Protein AF-A0A6A8H5T2-F1 (afdb_monomer_lite)

Sequence (83 aa):
MATFYYPIWWGIAAWPVNNFVKGNDFSGKTVIPFCTSASSGLGQSGDLLADMVGTGNWQDGKRFSSGASSSKVESWVNGLDLK

Foldseek 3Di:
DDEEEAEDDPQAGDPVVLCVLCVDAQAPHEYAYEYEYADHFNHCRQVVSCVSNVHHRYDYYYYDYPPDDPVNVVVVVVPPPDD

InterPro domains:
  IPR008254 Flavodoxin/nitric oxide synthase [PF12682] (6-78)
  IPR029039 Flavoprotein-like superfamily [G3DSA:3.40.50.360] (3-83)
  IPR029039 Flavoprotein-like superfamily [SSF52218] (5-45)

Secondary structure (DSSP, 8-state):
-EEEEEEEETTEE-THHHHHHHTS--TT-EEEEEEE-SS---TTHHHHHHHHH--SEE---EEEPTT--HHHHHHHHHHS---

Structure (mmCIF, N/CA/C/O backbone):
data_AF-A0A6A8H5T2-F1
#
_entry.id   AF-A0A6A8H5T2-F1
#
loop_
_atom_site.group_PDB
_atom_site.id
_atom_site.type_symbol
_atom_site.label_atom_id
_atom_site.label_alt_id
_atom_site.label_comp_id
_atom_site.label_asym_id
_atom_site.label_entity_id
_atom_site.label_seq_id
_atom_site.pdbx_PDB_ins_code
_atom_site.Cartn_x
_atom_site.Cartn_y
_atom_site.Cartn_z
_atom_site.occupancy
_atom_site.B_iso_or_equiv
_atom_site.auth_seq_id
_atom_site.auth_comp_id
_atom_site.auth_asym_id
_atom_site.auth_atom_id
_atom_site.pdbx_PDB_model_num
ATOM 1 N N . MET A 1 1 ? -6.179 8.754 9.194 1.00 66.69 1 MET A N 1
ATOM 2 C CA . MET A 1 1 ? -5.727 8.262 7.876 1.00 66.69 1 MET A CA 1
ATOM 3 C C . MET A 1 1 ? -4.358 7.619 8.025 1.00 66.69 1 MET A C 1
ATOM 5 O O . MET A 1 1 ? -3.560 8.149 8.788 1.00 66.69 1 MET A O 1
ATOM 9 N N . ALA A 1 2 ? -4.095 6.506 7.338 1.00 75.62 2 ALA A N 1
ATOM 10 C CA . ALA A 1 2 ? -2.765 5.902 7.265 1.00 75.62 2 ALA A CA 1
ATOM 11 C C . ALA A 1 2 ? -2.433 5.552 5.805 1.00 75.62 2 ALA A C 1
ATOM 13 O O . ALA A 1 2 ? -3.100 4.716 5.197 1.00 75.62 2 ALA A O 1
ATOM 14 N N . THR A 1 3 ? -1.417 6.196 5.233 1.00 78.19 3 THR A N 1
ATOM 15 C CA . THR A 1 3 ? -0.794 5.750 3.981 1.00 78.19 3 THR A CA 1
ATOM 16 C C . THR A 1 3 ? 0.428 4.913 4.331 1.00 78.19 3 THR A C 1
ATOM 18 O O . THR A 1 3 ? 1.201 5.265 5.222 1.00 78.19 3 THR A O 1
ATOM 21 N N . PHE A 1 4 ? 0.586 3.768 3.672 1.00 82.88 4 PHE A N 1
ATOM 22 C CA . PHE A 1 4 ? 1.636 2.809 4.006 1.00 82.88 4 PHE A CA 1
ATOM 23 C C . PHE A 1 4 ? 2.321 2.279 2.747 1.00 82.88 4 PHE A C 1
ATOM 25 O O . PHE A 1 4 ? 1.662 1.929 1.766 1.00 82.88 4 PHE A O 1
ATOM 32 N N . TYR A 1 5 ? 3.653 2.230 2.804 1.00 89.75 5 TYR A N 1
ATOM 33 C CA . TYR A 1 5 ? 4.520 1.795 1.718 1.00 89.75 5 TYR A CA 1
ATOM 34 C C . TYR A 1 5 ? 5.025 0.370 1.924 1.00 89.75 5 TYR A C 1
ATOM 36 O O . TYR A 1 5 ? 5.473 0.020 3.015 1.00 89.75 5 TYR A O 1
ATOM 44 N N . TYR A 1 6 ? 5.088 -0.401 0.841 1.00 93.00 6 TYR A N 1
ATOM 45 C CA . TYR A 1 6 ? 5.828 -1.658 0.810 1.00 93.00 6 TYR A CA 1
ATOM 46 C C . TYR A 1 6 ? 6.331 -2.023 -0.592 1.00 93.00 6 TYR A C 1
ATOM 48 O O . TYR A 1 6 ? 5.726 -1.637 -1.592 1.00 93.00 6 TYR A O 1
ATOM 56 N N . PRO A 1 7 ? 7.421 -2.798 -0.710 1.00 92.19 7 PRO A N 1
ATOM 57 C CA . PRO A 1 7 ? 7.800 -3.397 -1.981 1.00 92.19 7 PRO A CA 1
ATOM 58 C C . PRO A 1 7 ? 6.923 -4.615 -2.304 1.00 92.19 7 PRO A C 1
ATOM 60 O O . PRO A 1 7 ? 6.446 -5.318 -1.408 1.00 92.19 7 PRO A O 1
ATOM 63 N N . ILE A 1 8 ? 6.760 -4.894 -3.598 1.00 92.50 8 ILE A N 1
ATOM 64 C CA . ILE A 1 8 ? 6.150 -6.141 -4.075 1.00 92.50 8 ILE A CA 1
ATOM 65 C C . ILE A 1 8 ? 7.217 -7.223 -4.216 1.00 92.50 8 ILE A C 1
ATOM 67 O O . ILE A 1 8 ? 8.152 -7.064 -5.003 1.00 92.50 8 ILE A O 1
ATOM 71 N N . TRP A 1 9 ? 7.039 -8.344 -3.518 1.00 92.62 9 TRP A N 1
ATOM 72 C CA . TRP A 1 9 ? 7.824 -9.569 -3.676 1.00 92.62 9 TRP A CA 1
ATOM 73 C C . TRP A 1 9 ? 6.908 -10.695 -4.144 1.00 92.62 9 TRP A C 1
ATOM 75 O O . TRP A 1 9 ? 5.871 -10.951 -3.539 1.00 92.62 9 TRP A O 1
ATOM 85 N N . TRP A 1 10 ? 7.281 -11.355 -5.242 1.00 90.50 10 TRP A N 1
ATOM 86 C CA . TRP A 1 10 ? 6.525 -12.486 -5.798 1.00 90.50 10 TRP A CA 1
ATOM 87 C C . TRP A 1 10 ? 5.031 -12.196 -6.046 1.00 90.50 10 TRP A C 1
ATOM 89 O O . TRP A 1 10 ? 4.190 -13.076 -5.920 1.00 90.50 10 TRP A O 1
ATOM 99 N N . GLY A 1 11 ? 4.694 -10.953 -6.413 1.00 89.81 11 GLY A N 1
ATOM 100 C CA . GLY A 1 11 ? 3.323 -10.546 -6.749 1.00 89.81 11 GLY A CA 1
ATOM 101 C C . GLY A 1 11 ? 2.456 -10.102 -5.567 1.00 89.81 11 GLY A C 1
ATOM 102 O O . GLY A 1 11 ? 1.320 -9.697 -5.794 1.00 89.81 11 GLY A O 1
ATOM 103 N N . ILE A 1 12 ? 2.985 -10.118 -4.338 1.00 93.25 12 ILE A N 1
ATOM 104 C CA . ILE A 1 12 ? 2.288 -9.669 -3.123 1.00 93.25 12 ILE A CA 1
ATOM 105 C C . ILE A 1 12 ? 3.176 -8.749 -2.271 1.00 93.25 12 ILE A C 1
ATOM 107 O O . ILE A 1 12 ? 4.338 -8.507 -2.602 1.00 93.25 12 ILE A O 1
ATOM 111 N N . ALA A 1 13 ? 2.638 -8.214 -1.172 1.00 94.31 13 ALA A N 1
ATOM 112 C CA . ALA A 1 13 ? 3.419 -7.420 -0.227 1.00 94.31 13 ALA A CA 1
ATOM 113 C C . ALA A 1 13 ? 4.570 -8.253 0.363 1.00 94.31 13 ALA A C 1
ATOM 115 O O . ALA A 1 13 ? 4.390 -9.420 0.717 1.00 94.31 13 ALA A O 1
ATOM 116 N N . ALA A 1 14 ? 5.759 -7.657 0.474 1.00 93.94 14 ALA A N 1
ATOM 117 C CA . ALA A 1 14 ? 6.908 -8.331 1.069 1.00 93.94 14 ALA A CA 1
ATOM 118 C C . ALA A 1 14 ? 6.608 -8.790 2.505 1.00 93.94 14 ALA A C 1
ATOM 120 O O . ALA A 1 14 ? 6.147 -8.009 3.331 1.00 93.94 14 ALA A O 1
ATOM 121 N N . TRP A 1 15 ? 6.930 -10.043 2.830 1.00 94.19 15 TRP A N 1
ATOM 122 C CA . TRP A 1 15 ? 6.535 -10.671 4.097 1.00 94.19 15 TRP A CA 1
ATOM 123 C C . TRP A 1 15 ? 6.912 -9.925 5.390 1.00 94.19 15 TRP A C 1
ATOM 125 O O . TRP A 1 15 ? 6.134 -10.026 6.339 1.00 94.19 15 TRP A O 1
ATOM 135 N N . PRO A 1 16 ? 8.016 -9.148 5.485 1.00 92.94 16 PRO A N 1
ATOM 136 C CA . PRO A 1 16 ? 8.282 -8.332 6.675 1.00 92.94 16 PRO A CA 1
ATOM 137 C C . PRO A 1 16 ? 7.155 -7.346 7.028 1.00 92.94 16 PRO A C 1
ATOM 139 O O . PRO A 1 16 ? 6.972 -7.008 8.197 1.00 92.94 16 PRO A O 1
ATOM 142 N N . VAL A 1 17 ? 6.358 -6.933 6.039 1.00 93.88 17 VAL A N 1
ATOM 143 C CA . VAL A 1 17 ? 5.181 -6.070 6.207 1.00 93.88 17 VAL A CA 1
ATOM 144 C C . VAL A 1 17 ? 4.109 -6.726 7.073 1.00 93.88 17 VAL A C 1
ATOM 146 O O . VAL A 1 17 ? 3.408 -6.030 7.803 1.00 93.88 17 VAL A O 1
ATOM 149 N N . ASN A 1 18 ? 4.003 -8.057 7.046 1.00 94.44 18 ASN A N 1
ATOM 150 C CA . ASN A 1 18 ? 2.974 -8.794 7.779 1.00 94.44 18 ASN A CA 1
ATOM 151 C C . ASN A 1 18 ? 3.037 -8.498 9.282 1.00 94.44 18 ASN A C 1
ATOM 153 O O . ASN A 1 18 ? 2.010 -8.306 9.927 1.00 94.44 18 ASN A O 1
ATOM 157 N N . ASN A 1 19 ? 4.247 -8.423 9.842 1.00 93.06 19 ASN A N 1
ATOM 158 C CA . ASN A 1 19 ? 4.433 -8.113 11.259 1.00 93.06 19 ASN A CA 1
ATOM 159 C C . ASN A 1 19 ? 4.063 -6.661 11.574 1.00 93.06 19 ASN A C 1
ATOM 161 O O . ASN A 1 19 ? 3.477 -6.398 12.619 1.00 93.06 19 ASN A O 1
ATOM 165 N N . PHE A 1 20 ? 4.363 -5.731 10.662 1.00 91.56 20 PHE A N 1
ATOM 166 C CA . PHE A 1 20 ? 3.970 -4.334 10.816 1.00 91.56 20 PHE A CA 1
ATOM 167 C C . PHE A 1 20 ? 2.447 -4.203 10.866 1.00 91.56 20 PHE A C 1
ATOM 169 O O . PHE A 1 20 ? 1.920 -3.624 11.810 1.00 91.56 20 PHE A O 1
ATOM 176 N N . VAL A 1 21 ? 1.726 -4.783 9.903 1.00 92.81 21 VAL A N 1
ATOM 177 C CA . VAL A 1 21 ? 0.265 -4.638 9.860 1.00 92.81 21 VAL A CA 1
ATOM 178 C C . VAL A 1 21 ? -0.427 -5.368 11.015 1.00 92.81 21 VAL A C 1
ATOM 180 O O . VAL A 1 21 ? -1.360 -4.833 11.595 1.00 92.81 21 VAL A O 1
ATOM 183 N N . LYS A 1 22 ? 0.074 -6.533 11.443 1.00 92.25 22 LYS A N 1
ATOM 184 C CA . LYS A 1 22 ? -0.468 -7.242 12.617 1.00 92.25 22 LYS A CA 1
ATOM 185 C C . LYS A 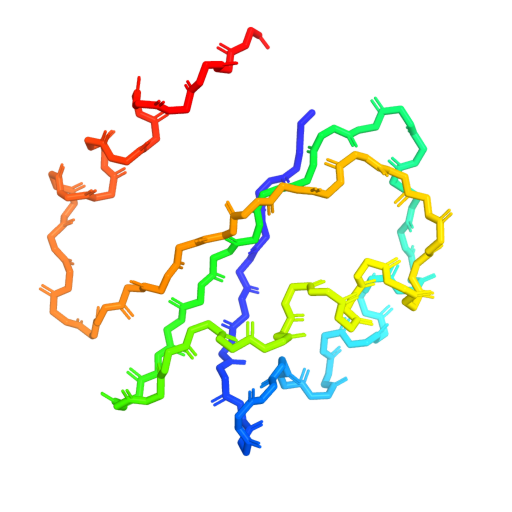1 22 ? -0.209 -6.520 13.941 1.00 92.25 22 LYS A C 1
ATOM 187 O O . LYS A 1 22 ? -0.937 -6.738 14.902 1.00 92.25 22 LYS A O 1
ATOM 192 N N . GLY A 1 23 ? 0.842 -5.706 14.010 1.00 92.44 23 GLY A N 1
ATOM 193 C CA . GLY A 1 23 ? 1.229 -4.976 15.217 1.00 92.44 23 GLY A CA 1
ATOM 194 C C . GLY A 1 23 ? 0.531 -3.628 15.407 1.00 92.44 23 GLY A C 1
ATOM 195 O O . GLY A 1 23 ? 0.831 -2.947 16.382 1.00 92.44 23 GLY A O 1
ATOM 196 N N . ASN A 1 24 ? -0.353 -3.215 14.494 1.00 91.44 24 ASN A N 1
ATOM 197 C CA . ASN A 1 24 ? -1.001 -1.904 14.521 1.00 91.44 24 ASN A CA 1
ATOM 198 C C . ASN A 1 24 ? -2.531 -2.028 14.480 1.00 91.44 24 ASN A C 1
ATOM 200 O O . ASN A 1 24 ? -3.071 -2.916 13.826 1.00 91.44 24 ASN A O 1
ATOM 204 N N . ASP A 1 25 ? -3.229 -1.102 15.145 1.00 92.94 25 ASP A N 1
ATOM 205 C CA . ASP A 1 25 ? -4.692 -1.004 15.098 1.00 92.94 25 ASP A CA 1
ATOM 206 C C . ASP A 1 25 ? -5.143 -0.068 13.968 1.00 92.94 25 ASP A C 1
ATOM 208 O O . ASP A 1 25 ? -4.796 1.120 13.931 1.00 92.94 25 ASP A O 1
ATOM 212 N N . PHE A 1 26 ? -5.947 -0.607 13.054 1.00 93.25 26 PHE A N 1
ATOM 213 C CA . PHE A 1 26 ? -6.502 0.114 11.912 1.00 93.25 26 PHE A CA 1
ATOM 214 C C . PHE A 1 26 ? -7.985 0.464 12.085 1.00 93.25 26 PHE A C 1
ATOM 216 O O . PHE A 1 26 ? -8.572 1.090 11.201 1.00 93.25 26 PHE A O 1
ATOM 223 N N . SER A 1 27 ? -8.590 0.141 13.230 1.00 95.19 27 SER A N 1
ATOM 224 C CA . SER A 1 27 ? -9.992 0.430 13.533 1.00 95.19 27 SER A CA 1
ATOM 225 C C . SER A 1 27 ? -10.321 1.914 13.335 1.00 95.19 27 SER A C 1
ATOM 227 O O . SER A 1 27 ? -9.628 2.810 13.821 1.00 95.19 27 SER A O 1
ATOM 229 N N . GLY A 1 28 ? -11.375 2.185 12.558 1.00 93.62 28 GLY A N 1
ATOM 230 C CA . GLY A 1 28 ? -11.811 3.546 12.227 1.00 93.62 28 GLY A CA 1
ATOM 231 C C . GLY A 1 28 ? -10.861 4.341 11.318 1.00 93.62 28 GLY A C 1
ATOM 232 O O . GLY A 1 28 ? -11.082 5.534 11.117 1.00 93.62 28 GLY A O 1
ATOM 233 N N . LYS A 1 29 ? -9.802 3.731 10.764 1.00 92.44 29 LYS A N 1
ATOM 234 C CA . LYS A 1 29 ? -8.863 4.404 9.852 1.00 92.44 29 LYS A CA 1
ATOM 235 C C . LYS A 1 29 ? -9.142 4.028 8.402 1.00 92.44 29 LYS A C 1
ATOM 237 O O . LYS A 1 29 ? -9.293 2.856 8.081 1.00 92.44 29 LYS A O 1
ATOM 242 N N . THR A 1 30 ? -9.100 5.018 7.513 1.00 93.12 30 THR A N 1
ATOM 243 C CA . THR A 1 30 ? -8.910 4.778 6.076 1.00 93.12 30 THR A CA 1
ATOM 244 C C . THR A 1 30 ? -7.444 4.456 5.804 1.00 93.12 30 THR A C 1
ATOM 246 O O . THR A 1 30 ? -6.560 5.220 6.224 1.00 93.12 30 THR A O 1
ATOM 249 N N . VAL A 1 31 ? -7.204 3.337 5.118 1.00 92.88 31 VAL A N 1
ATOM 250 C CA . VAL A 1 31 ? -5.878 2.818 4.766 1.00 92.88 31 VAL A CA 1
ATOM 251 C C . VAL A 1 31 ? -5.750 2.767 3.254 1.00 92.88 31 VAL A C 1
ATOM 253 O O . VAL A 1 31 ? -6.549 2.118 2.585 1.00 92.88 31 VAL A O 1
ATOM 256 N N . ILE A 1 32 ? -4.742 3.452 2.717 1.00 94.06 32 ILE A N 1
ATOM 257 C CA . ILE A 1 32 ? -4.491 3.492 1.272 1.00 94.06 32 ILE A CA 1
ATOM 258 C C . ILE A 1 32 ? -3.041 3.060 1.033 1.00 94.06 32 ILE A C 1
ATOM 260 O O . ILE A 1 32 ? -2.114 3.838 1.298 1.00 94.06 32 ILE A O 1
ATOM 264 N N . PRO A 1 33 ? -2.812 1.808 0.604 1.00 93.75 33 PRO A N 1
ATOM 265 C CA . PRO A 1 33 ? -1.471 1.299 0.395 1.00 93.75 33 PRO A CA 1
ATOM 266 C C . PRO A 1 33 ? -0.853 1.856 -0.889 1.00 93.75 33 PRO A C 1
ATOM 268 O O . PRO A 1 33 ? -1.530 2.148 -1.873 1.00 93.75 33 PRO A O 1
ATOM 271 N N . PHE A 1 34 ? 0.469 1.940 -0.923 1.00 94.56 34 PHE A N 1
ATOM 272 C CA . PHE A 1 34 ? 1.194 2.156 -2.167 1.00 94.56 34 PHE A CA 1
ATOM 273 C C . PHE A 1 34 ? 2.468 1.327 -2.201 1.00 94.56 34 PHE A C 1
ATOM 275 O O . PHE A 1 34 ? 3.032 0.967 -1.169 1.00 94.56 34 PHE A O 1
ATOM 282 N N . CYS A 1 35 ? 2.925 1.000 -3.404 1.00 94.06 35 CYS A N 1
ATOM 283 C CA . CYS A 1 35 ? 4.079 0.131 -3.568 1.00 94.06 35 CYS A CA 1
ATOM 284 C C . CYS A 1 35 ? 4.998 0.579 -4.695 1.00 94.06 35 CYS A C 1
ATOM 286 O O . CYS A 1 35 ? 4.616 1.347 -5.582 1.00 94.06 35 CYS A O 1
ATOM 288 N N . THR A 1 36 ? 6.217 0.048 -4.675 1.00 92.12 36 THR A N 1
ATOM 289 C CA . THR A 1 36 ? 7.083 0.015 -5.851 1.00 92.12 36 THR A CA 1
ATOM 290 C C . THR A 1 36 ? 7.403 -1.427 -6.215 1.00 92.12 36 THR A C 1
ATOM 292 O O . THR A 1 36 ? 7.353 -2.346 -5.392 1.00 92.12 36 THR A O 1
ATOM 295 N N . SER A 1 37 ? 7.710 -1.632 -7.488 1.00 89.44 37 SER A N 1
ATOM 296 C CA . SER A 1 37 ? 8.191 -2.902 -8.019 1.00 89.44 37 SER A CA 1
ATOM 297 C C . SER A 1 37 ? 8.983 -2.636 -9.303 1.00 89.44 37 SER A C 1
ATOM 299 O O . SER A 1 37 ? 8.975 -1.509 -9.816 1.00 89.44 37 SER A O 1
ATOM 301 N N . ALA A 1 38 ? 9.646 -3.661 -9.846 1.00 85.25 38 ALA A N 1
ATOM 302 C CA . ALA A 1 38 ? 10.260 -3.582 -11.170 1.00 85.25 38 ALA A CA 1
ATOM 303 C C . ALA A 1 38 ? 9.183 -3.550 -12.270 1.00 85.25 38 ALA A C 1
ATOM 305 O O . ALA A 1 38 ? 9.065 -2.571 -13.005 1.00 85.25 38 ALA A O 1
ATOM 306 N N . SER A 1 39 ? 8.321 -4.568 -12.330 1.00 85.44 39 SER A N 1
ATOM 307 C CA . SER A 1 39 ? 7.291 -4.706 -13.372 1.00 85.44 39 SER A CA 1
ATOM 308 C C . SER A 1 39 ? 5.903 -5.080 -12.844 1.00 85.44 39 SER A C 1
ATOM 310 O O . SER A 1 39 ? 4.920 -4.650 -13.441 1.00 85.44 39 SER A O 1
ATOM 312 N N . SER A 1 40 ? 5.790 -5.760 -11.700 1.00 88.38 40 SER A N 1
ATOM 313 C CA . SER A 1 40 ? 4.505 -6.207 -11.141 1.00 88.38 40 SER A CA 1
ATOM 314 C C . SER A 1 40 ? 3.549 -5.063 -10.789 1.00 88.38 40 SER A C 1
ATOM 316 O O . SER A 1 40 ? 3.957 -4.024 -10.265 1.00 88.38 40 SER A O 1
ATOM 318 N N . GLY A 1 41 ? 2.256 -5.248 -11.043 1.00 88.88 41 GLY A N 1
ATOM 319 C CA . GLY A 1 41 ? 1.221 -4.351 -10.521 1.00 88.88 41 GLY A CA 1
ATOM 320 C C . GLY A 1 41 ? 1.081 -4.437 -8.995 1.00 88.88 41 GLY A C 1
ATOM 321 O O . GLY A 1 41 ? 1.845 -5.138 -8.333 1.00 88.88 41 GLY A O 1
ATOM 322 N N . LEU A 1 42 ? 0.080 -3.735 -8.454 1.00 89.75 42 LEU A N 1
ATOM 323 C CA . LEU A 1 42 ? -0.334 -3.885 -7.053 1.00 89.75 42 LEU A CA 1
ATOM 324 C C . LEU A 1 42 ? -0.839 -5.322 -6.792 1.00 89.75 42 LEU A C 1
ATOM 326 O O . LEU A 1 42 ? -0.508 -5.926 -5.780 1.00 89.75 42 LEU A O 1
ATOM 330 N N . GLY A 1 43 ? -1.572 -5.900 -7.751 1.00 89.94 43 GLY A N 1
ATOM 331 C CA . GLY A 1 43 ? -2.140 -7.241 -7.609 1.00 89.94 43 GLY A CA 1
ATOM 332 C C . GLY A 1 43 ? -3.047 -7.329 -6.381 1.00 89.94 43 GLY A C 1
ATOM 333 O O . GLY A 1 43 ? -3.693 -6.350 -6.024 1.00 89.94 43 GLY A O 1
ATOM 334 N N . GLN A 1 44 ? -3.031 -8.480 -5.712 1.00 92.81 44 GLN A N 1
ATOM 335 C CA . GLN A 1 44 ? -3.798 -8.725 -4.483 1.00 92.81 44 GLN A CA 1
ATOM 336 C C . GLN A 1 44 ? -3.055 -8.267 -3.218 1.00 92.81 44 GLN A C 1
ATOM 338 O O . GLN A 1 44 ? -3.405 -8.662 -2.109 1.00 92.81 44 GLN A O 1
ATOM 343 N N . SER A 1 45 ? -1.969 -7.491 -3.344 1.00 94.25 45 SER A N 1
ATOM 344 C CA . SER A 1 45 ? -1.129 -7.166 -2.189 1.00 94.25 45 SER A CA 1
ATOM 345 C C . SER A 1 45 ? -1.871 -6.356 -1.128 1.00 94.25 45 SER A C 1
ATOM 347 O O . SER A 1 45 ? -1.635 -6.568 0.055 1.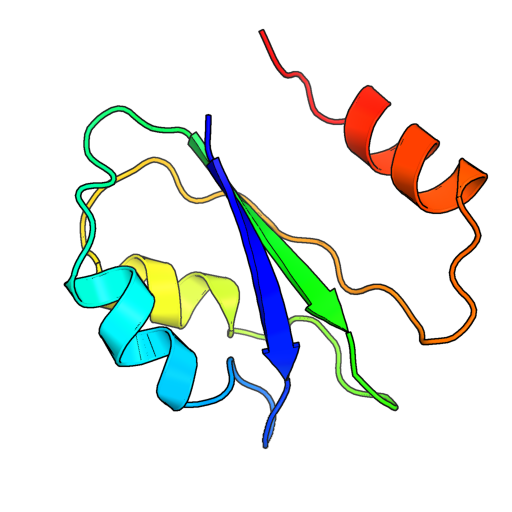00 94.25 45 SER A O 1
ATOM 349 N N . GLY A 1 46 ? -2.739 -5.427 -1.544 1.00 93.75 46 GLY A N 1
ATOM 350 C CA . GLY A 1 46 ? -3.577 -4.642 -0.637 1.00 93.75 46 GLY A CA 1
ATOM 351 C C . GLY A 1 46 ? -4.626 -5.512 0.046 1.00 93.75 46 GLY A C 1
ATOM 352 O O . GLY A 1 46 ? -4.710 -5.497 1.270 1.00 93.75 46 GLY A O 1
ATOM 353 N N . ASP A 1 47 ? -5.333 -6.324 -0.738 1.00 94.81 47 ASP A N 1
ATOM 354 C CA . ASP A 1 47 ? -6.408 -7.202 -0.265 1.00 94.81 47 ASP A CA 1
ATOM 355 C C . ASP A 1 47 ? -5.904 -8.201 0.778 1.00 94.81 47 ASP A C 1
ATOM 357 O O . ASP A 1 47 ? -6.464 -8.310 1.861 1.00 94.81 47 ASP A O 1
ATOM 361 N N . LEU A 1 48 ? -4.769 -8.857 0.516 1.00 95.81 48 LEU A N 1
ATOM 362 C CA . LEU A 1 48 ? -4.184 -9.819 1.453 1.00 95.81 48 LEU A CA 1
ATOM 363 C C . LEU A 1 48 ? -3.747 -9.172 2.775 1.00 95.81 48 LEU A C 1
ATOM 365 O O . LEU A 1 48 ? -3.773 -9.828 3.817 1.00 95.81 48 LEU A O 1
ATOM 369 N N . LEU A 1 49 ? -3.324 -7.903 2.751 1.00 95.06 49 LEU A N 1
ATOM 370 C CA . LEU A 1 49 ? -3.018 -7.161 3.975 1.00 95.06 49 LEU A CA 1
ATOM 371 C C . LEU A 1 49 ? -4.299 -6.762 4.714 1.00 95.06 49 LEU A C 1
ATOM 373 O O . LEU A 1 49 ? -4.343 -6.886 5.936 1.00 95.06 49 LEU A O 1
ATOM 377 N N . ALA A 1 50 ? -5.334 -6.333 3.990 1.00 94.62 50 ALA A N 1
ATOM 378 C CA . ALA A 1 50 ? -6.635 -6.005 4.563 1.00 94.62 50 ALA A CA 1
ATOM 379 C C . ALA A 1 50 ? -7.266 -7.227 5.250 1.00 94.62 50 ALA A C 1
ATOM 381 O O . ALA A 1 50 ? -7.637 -7.143 6.422 1.00 94.62 50 ALA A O 1
ATOM 382 N N . ASP A 1 51 ? -7.279 -8.376 4.571 1.00 95.69 51 ASP A N 1
ATOM 383 C CA . ASP A 1 51 ? -7.773 -9.654 5.096 1.00 95.69 51 ASP A CA 1
ATOM 384 C C . ASP A 1 51 ? -6.994 -10.098 6.339 1.00 95.69 51 ASP A C 1
ATOM 386 O O . ASP A 1 51 ? -7.564 -10.603 7.305 1.00 95.69 51 ASP A O 1
ATOM 390 N N . MET A 1 52 ? -5.675 -9.888 6.339 1.00 94.94 52 MET A N 1
ATOM 391 C CA . MET A 1 52 ? -4.810 -10.238 7.465 1.00 94.94 52 MET A CA 1
ATOM 392 C C . MET A 1 52 ? -5.075 -9.386 8.710 1.00 94.94 52 MET A C 1
ATOM 394 O O . MET A 1 52 ? -4.905 -9.877 9.827 1.00 94.94 52 MET A O 1
ATOM 398 N N . VAL A 1 53 ? -5.432 -8.115 8.528 1.00 94.50 53 VAL A N 1
ATOM 399 C CA . VAL A 1 53 ? -5.690 -7.169 9.622 1.00 94.50 53 VAL A CA 1
ATOM 400 C C . VAL A 1 53 ? -7.129 -7.271 10.126 1.00 94.50 53 VAL A C 1
ATOM 402 O O . VAL A 1 53 ? -7.365 -7.142 11.326 1.00 94.50 53 VAL A O 1
ATOM 405 N N . GLY A 1 54 ? -8.098 -7.468 9.229 1.00 94.69 54 GLY A N 1
ATOM 406 C CA . GLY A 1 54 ? -9.522 -7.594 9.556 1.00 94.69 54 GLY A CA 1
ATOM 407 C C . GLY A 1 54 ? -10.191 -6.315 10.082 1.00 94.69 54 GLY A C 1
ATOM 408 O O . GLY A 1 54 ? -11.368 -6.340 10.433 1.00 94.69 54 GLY A O 1
ATOM 409 N N . THR A 1 55 ? -9.466 -5.195 10.151 1.00 94.31 55 THR A N 1
ATOM 410 C CA . THR A 1 55 ? -9.963 -3.890 10.611 1.00 94.31 55 THR A CA 1
ATOM 411 C C . THR A 1 55 ? -9.468 -2.752 9.716 1.00 94.31 55 THR A C 1
ATOM 413 O O . THR A 1 55 ? -8.460 -2.867 9.013 1.00 94.31 55 THR A O 1
ATOM 416 N N . GLY A 1 56 ? -10.186 -1.628 9.764 1.00 93.38 56 GLY A N 1
ATOM 417 C CA . GLY A 1 56 ? -9.933 -0.451 8.932 1.00 93.38 56 GLY A CA 1
ATOM 418 C C . GLY A 1 56 ? -10.695 -0.458 7.609 1.00 93.38 56 GLY A C 1
ATOM 419 O O . GLY A 1 56 ? -11.242 -1.469 7.181 1.00 93.38 56 GLY A O 1
ATOM 420 N N . ASN A 1 57 ? -10.748 0.708 6.973 1.00 93.31 57 ASN A N 1
ATOM 421 C CA . ASN A 1 57 ? -11.334 0.902 5.651 1.00 93.31 57 ASN A CA 1
ATOM 422 C C . ASN A 1 57 ? -10.211 0.915 4.607 1.00 93.31 57 ASN A C 1
ATOM 424 O O . ASN A 1 57 ? -9.625 1.968 4.335 1.00 93.31 57 ASN A O 1
ATOM 428 N N . TRP A 1 58 ? -9.865 -0.262 4.093 1.00 93.25 58 TRP A N 1
ATOM 429 C CA . TRP A 1 58 ? -8.817 -0.431 3.089 1.00 93.25 58 TRP A CA 1
ATOM 430 C C . TRP A 1 58 ? -9.355 -0.076 1.704 1.00 93.25 58 TRP A C 1
ATOM 432 O O . TRP A 1 58 ? -10.393 -0.581 1.290 1.00 93.25 58 TRP A O 1
ATOM 442 N N . GLN A 1 59 ? -8.656 0.817 1.008 1.00 92.38 59 GLN A N 1
ATOM 443 C CA . GLN A 1 59 ? -9.014 1.277 -0.335 1.00 92.38 59 GLN A CA 1
ATOM 444 C C . GLN A 1 59 ? -7.964 0.843 -1.356 1.00 92.38 59 GLN A C 1
ATOM 446 O O . GLN A 1 59 ? -6.841 0.476 -0.995 1.00 92.38 59 GLN A O 1
ATOM 451 N N . ASP A 1 60 ? -8.313 0.970 -2.635 1.00 90.38 60 ASP A N 1
ATOM 452 C CA . ASP A 1 60 ? -7.401 0.683 -3.735 1.00 90.38 60 ASP A CA 1
ATOM 453 C C . ASP A 1 60 ? -6.119 1.511 -3.644 1.00 90.38 60 ASP A C 1
ATOM 455 O O . ASP A 1 60 ? -6.113 2.743 -3.542 1.00 90.38 60 ASP A O 1
ATOM 459 N N . GLY A 1 61 ? -5.000 0.797 -3.699 1.00 91.62 61 GLY A N 1
ATOM 460 C CA . GLY A 1 61 ? -3.677 1.385 -3.633 1.00 91.62 61 GLY A CA 1
ATOM 461 C C . GLY A 1 61 ? -3.117 1.824 -4.981 1.00 91.62 61 GLY A C 1
ATOM 462 O O . GLY A 1 61 ? -3.688 1.598 -6.050 1.00 91.62 61 GLY A O 1
ATOM 463 N N . LYS A 1 62 ? -1.911 2.401 -4.949 1.00 94.12 62 LYS A N 1
ATOM 464 C CA . LYS A 1 62 ? -1.173 2.774 -6.165 1.00 94.12 62 LYS A CA 1
ATOM 465 C C . LYS A 1 62 ? 0.208 2.139 -6.224 1.00 94.12 62 LYS A C 1
ATOM 467 O O . LYS A 1 62 ? 1.008 2.258 -5.303 1.00 94.12 62 LYS A O 1
ATOM 472 N N . ARG A 1 63 ? 0.532 1.530 -7.367 1.00 94.38 63 ARG A N 1
ATOM 473 C CA . ARG A 1 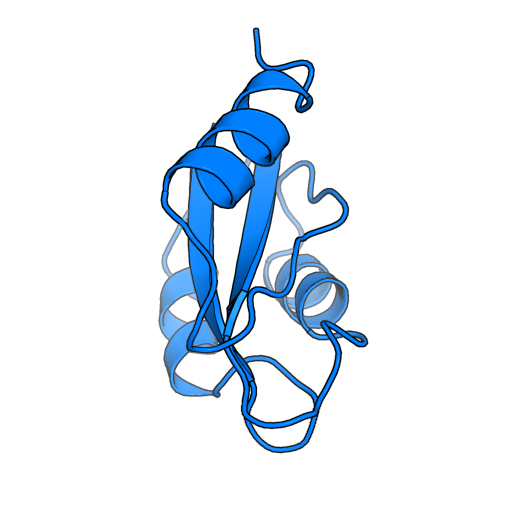63 ? 1.911 1.159 -7.696 1.00 94.38 63 ARG A CA 1
ATOM 474 C C . ARG A 1 63 ? 2.610 2.311 -8.413 1.00 94.38 63 ARG A C 1
ATOM 476 O O . ARG A 1 63 ? 2.137 2.789 -9.447 1.00 94.38 63 ARG A O 1
ATOM 483 N N . PHE A 1 64 ? 3.764 2.704 -7.894 1.00 94.56 64 PHE A N 1
ATOM 484 C CA . PHE A 1 64 ? 4.691 3.629 -8.529 1.00 94.56 64 PHE A CA 1
ATOM 485 C C . PHE A 1 64 ? 5.846 2.855 -9.177 1.00 94.56 64 PHE A C 1
ATOM 487 O O . PHE A 1 64 ? 6.304 1.820 -8.684 1.00 94.56 64 PHE A O 1
ATOM 494 N N . SER A 1 65 ? 6.289 3.312 -10.347 1.00 90.75 65 SER A N 1
ATOM 495 C CA . SER A 1 65 ? 7.539 2.838 -10.945 1.00 90.75 65 SER A CA 1
ATOM 496 C C . SER A 1 65 ? 8.732 3.505 -10.255 1.00 90.75 65 SER A C 1
ATOM 498 O O . SER A 1 65 ? 8.577 4.534 -9.601 1.00 90.75 65 SER A O 1
ATOM 500 N N . SER A 1 66 ? 9.934 2.949 -10.434 1.00 84.81 66 SER A N 1
ATOM 501 C CA . SER A 1 66 ? 11.180 3.513 -9.887 1.00 84.81 66 SER A CA 1
ATOM 502 C C . SER A 1 66 ? 11.471 4.945 -10.354 1.00 84.81 66 SER A C 1
ATOM 504 O O . SER A 1 66 ? 12.162 5.679 -9.660 1.00 84.81 66 SER A O 1
ATOM 506 N N . GLY A 1 67 ? 10.934 5.349 -11.509 1.00 88.62 67 GLY A N 1
ATOM 507 C CA . GLY A 1 67 ? 11.063 6.699 -12.067 1.00 88.62 67 GLY A CA 1
ATOM 508 C C . GLY A 1 67 ? 9.840 7.597 -11.858 1.00 88.62 67 GLY A C 1
ATOM 509 O O . GLY A 1 67 ? 9.634 8.516 -12.646 1.00 88.62 67 GLY A O 1
ATOM 510 N N . ALA A 1 68 ? 8.966 7.312 -10.887 1.00 92.38 68 ALA A N 1
ATOM 511 C CA . ALA A 1 68 ? 7.828 8.186 -10.610 1.00 92.38 68 ALA A CA 1
ATOM 512 C C . ALA A 1 68 ? 8.300 9.576 -10.141 1.00 92.38 68 ALA A C 1
ATOM 514 O O . ALA A 1 68 ? 9.105 9.683 -9.220 1.00 92.38 68 ALA A O 1
ATOM 515 N N . SER A 1 69 ? 7.786 10.639 -10.768 1.00 95.06 69 SER A N 1
ATOM 516 C CA . SER A 1 69 ? 8.069 12.018 -10.362 1.00 95.06 69 SER A CA 1
ATOM 517 C C . SER A 1 69 ? 7.299 12.404 -9.098 1.00 95.06 69 SER A C 1
ATOM 519 O O . SER A 1 69 ? 6.216 11.872 -8.837 1.00 95.06 69 SER A O 1
ATOM 521 N N . SER A 1 70 ? 7.806 13.398 -8.365 1.00 93.69 70 SER A N 1
ATOM 522 C 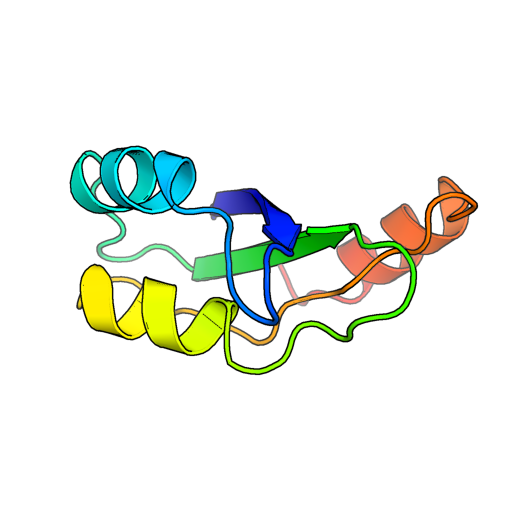CA . SER A 1 70 ? 7.086 14.011 -7.240 1.00 93.69 70 SER A CA 1
ATOM 523 C C . SER A 1 70 ? 5.706 14.515 -7.663 1.00 93.69 70 SER A C 1
ATOM 525 O O . SER A 1 70 ? 4.713 14.166 -7.037 1.00 93.69 70 SER A O 1
ATOM 527 N N . SER A 1 71 ? 5.616 15.197 -8.810 1.00 95.81 71 SER A N 1
ATOM 528 C CA . SER A 1 71 ? 4.350 15.694 -9.366 1.00 95.81 71 SER A CA 1
ATOM 529 C C . SER A 1 71 ? 3.308 14.595 -9.601 1.00 95.81 71 SER A C 1
ATOM 531 O O . SER A 1 71 ? 2.107 14.825 -9.452 1.00 95.81 71 SER A O 1
ATOM 533 N N . LYS A 1 72 ? 3.743 13.375 -9.943 1.00 94.25 72 LYS A N 1
ATOM 534 C CA . LYS A 1 72 ? 2.851 12.224 -10.131 1.00 94.25 72 LYS A CA 1
ATOM 535 C C . LYS A 1 72 ? 2.327 11.691 -8.800 1.00 94.25 72 LYS A C 1
ATOM 537 O O . LYS A 1 72 ? 1.181 11.252 -8.738 1.00 94.25 72 LYS A O 1
ATOM 542 N N . VAL A 1 73 ? 3.154 11.722 -7.756 1.00 92.12 73 VAL A N 1
ATOM 543 C CA . VAL A 1 73 ? 2.745 11.369 -6.390 1.00 92.12 73 VAL A CA 1
ATOM 544 C C . VAL A 1 73 ? 1.787 12.427 -5.844 1.00 92.12 73 VAL A C 1
ATOM 546 O O . VAL A 1 73 ? 0.719 12.070 -5.366 1.00 92.12 73 VAL A O 1
ATOM 549 N N . GLU A 1 74 ? 2.107 13.712 -5.999 1.00 93.31 74 GLU A N 1
ATOM 550 C CA . GLU A 1 74 ? 1.251 14.836 -5.592 1.00 93.31 74 GLU A CA 1
ATOM 551 C C . GLU A 1 74 ? -0.120 14.779 -6.269 1.00 93.31 74 GLU A C 1
ATOM 553 O O . GLU A 1 74 ? -1.145 14.864 -5.601 1.00 93.31 74 GLU A O 1
ATOM 558 N N . SER A 1 75 ? -0.152 14.550 -7.584 1.00 94.06 75 SER A N 1
ATOM 559 C CA . SER A 1 75 ? -1.410 14.413 -8.329 1.00 94.06 75 SER A CA 1
ATOM 560 C C . SER A 1 75 ? -2.256 13.243 -7.828 1.00 94.06 75 SER A C 1
ATOM 562 O O . SER A 1 75 ? -3.478 13.344 -7.784 1.00 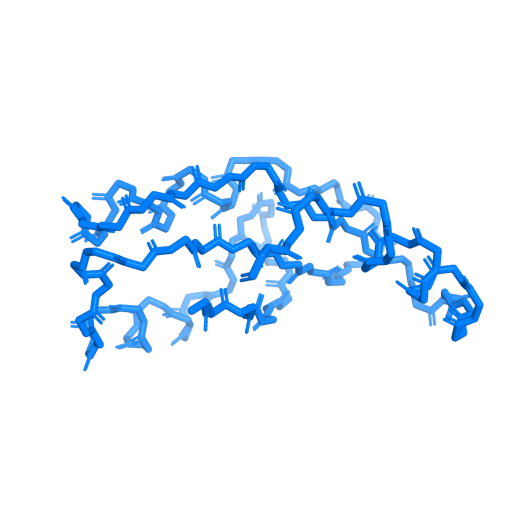94.06 75 SER A O 1
ATOM 564 N N . TRP A 1 76 ? -1.621 12.128 -7.450 1.00 92.94 76 TRP A N 1
ATOM 565 C CA . TRP A 1 76 ? -2.332 10.998 -6.858 1.00 92.94 76 TRP A CA 1
ATOM 566 C C . TRP A 1 76 ? -2.898 11.364 -5.488 1.00 92.94 76 TRP A C 1
ATOM 568 O O . TRP A 1 76 ? -4.091 11.184 -5.287 1.00 92.94 76 TRP A O 1
ATOM 578 N N . VAL A 1 77 ? -2.082 11.928 -4.593 1.00 90.69 77 VAL A N 1
ATOM 579 C CA . VAL A 1 77 ? -2.508 12.312 -3.239 1.00 90.69 77 VAL A CA 1
ATOM 580 C C . VAL A 1 77 ? -3.645 13.332 -3.274 1.00 90.69 77 VAL A C 1
ATOM 582 O O . VAL A 1 77 ? -4.627 13.151 -2.568 1.00 90.69 77 VAL A O 1
ATOM 585 N N . ASN A 1 78 ? -3.562 14.350 -4.133 1.00 91.31 78 ASN A N 1
ATOM 586 C CA . ASN A 1 78 ? -4.608 15.368 -4.281 1.00 91.31 78 ASN A CA 1
ATOM 587 C C . ASN A 1 78 ? -5.907 14.819 -4.892 1.00 91.31 78 ASN A C 1
ATOM 589 O O . ASN A 1 78 ? -6.961 15.426 -4.735 1.00 91.31 78 ASN A O 1
ATOM 593 N N . GLY A 1 79 ? -5.829 13.708 -5.632 1.00 89.69 79 GLY A N 1
ATOM 594 C CA . GLY A 1 79 ? -6.991 13.028 -6.205 1.00 89.69 79 GLY A CA 1
ATOM 595 C C . GLY A 1 79 ? -7.661 12.044 -5.246 1.00 89.69 79 GLY A C 1
ATOM 596 O O . GLY A 1 79 ? -8.750 11.555 -5.540 1.00 89.69 79 GLY A O 1
ATOM 597 N N . LEU A 1 80 ? -7.025 11.734 -4.117 1.00 87.88 80 LEU A N 1
ATOM 598 C CA . LEU A 1 80 ? -7.678 11.017 -3.036 1.00 87.88 80 LEU A CA 1
ATOM 599 C C . LEU A 1 80 ? -8.611 12.026 -2.341 1.00 87.88 80 LEU A C 1
ATOM 601 O O . LEU A 1 80 ? -8.157 13.094 -1.936 1.00 87.88 80 LEU A O 1
ATOM 605 N N . ASP A 1 81 ? -9.905 11.713 -2.217 1.00 74.25 81 ASP A N 1
ATOM 606 C CA . ASP A 1 81 ? -10.887 12.534 -1.480 1.00 74.25 81 ASP A CA 1
ATOM 607 C C . ASP A 1 81 ? -10.630 12.423 0.034 1.00 74.25 81 ASP A C 1
ATOM 609 O O . ASP A 1 81 ? -11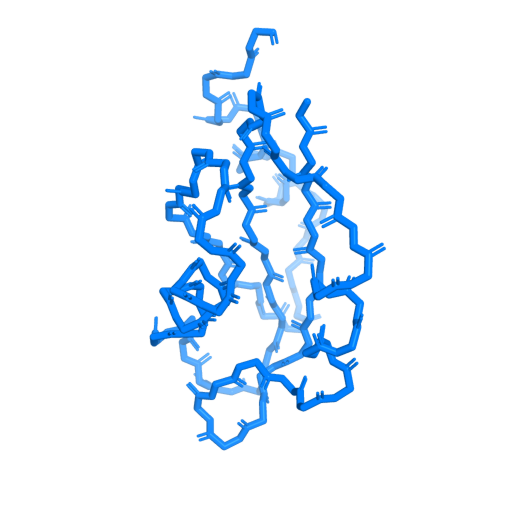.355 11.776 0.793 1.00 74.25 81 ASP A O 1
ATOM 613 N N . LEU A 1 82 ? -9.486 12.962 0.452 1.00 70.38 82 LEU A N 1
ATOM 614 C CA . LEU A 1 82 ? -8.983 12.922 1.814 1.00 70.38 82 LEU A CA 1
ATOM 615 C C . LEU A 1 82 ? -9.538 14.138 2.554 1.00 70.38 82 LEU A C 1
ATOM 617 O O . LEU A 1 82 ? -9.172 15.273 2.251 1.00 70.38 82 LEU A O 1
ATOM 621 N N . LYS A 1 83 ? -10.425 13.886 3.518 1.00 56.38 83 LYS A N 1
ATOM 622 C CA . LYS A 1 83 ? -10.889 14.880 4.493 1.00 56.38 83 LYS A CA 1
ATOM 623 C C . LYS A 1 83 ? -10.006 14.895 5.732 1.00 56.38 83 LYS A C 1
ATOM 625 O O . LYS A 1 83 ? -9.596 13.795 6.175 1.00 56.38 83 LYS A O 1
#

pLDDT: mean 90.78, std 6.55, range [56.38, 95.81]

Organism: NCBI:txid1623

Radius of gyration: 12.6 Å; chains: 1; bounding box: 23×28×29 Å